Protein AF-A0A2E6KFB9-F1 (afdb_monomer_lite)

pLDDT: mean 81.27, std 12.81, range [46.34, 97.0]

Radius of gyration: 24.02 Å; chains: 1; bounding box: 58×28×69 Å

Foldseek 3Di:
DDDDDPPDDDPDPVRVVVVVCVVPDDPVVVVVVVVVVVVVVVVVVVCPVCPVVLVVLVVLQQVLQDPVQKRALVSSVVSCVVVVVPPDDSVVNVVVCVVVQQWDDPDDRIIGGD

Secondary structure (DSSP, 8-state):
--PPP-----SSHHHHHHHHHHHTS-HHHHHHHHHHHHHHHHHHHHTTT-HHHHHHHHHHHHHHB-TTSEEEHHHHHHHHHHTT-TT--HHHHHHHHHHTTSEEEEETTEEEE-

Structure (mmCIF, N/CA/C/O backbone):
data_AF-A0A2E6KFB9-F1
#
_entry.id   AF-A0A2E6KFB9-F1
#
loop_
_atom_site.group_PDB
_atom_site.id
_atom_site.type_symbol
_atom_site.label_atom_id
_atom_site.label_alt_id
_atom_site.label_comp_id
_atom_site.label_asym_id
_atom_site.label_entity_id
_atom_site.label_seq_id
_atom_site.pdbx_PDB_ins_code
_atom_site.Cartn_x
_atom_site.Cartn_y
_atom_site.Cartn_z
_atom_site.occupancy
_atom_site.B_iso_or_equiv
_atom_site.auth_seq_id
_atom_site.auth_comp_id
_atom_site.auth_asym_id
_atom_site.auth_atom_id
_atom_site.pdbx_PDB_model_num
ATOM 1 N N . MET A 1 1 ? 43.989 -3.814 -48.354 1.00 48.06 1 MET A N 1
ATOM 2 C CA . MET A 1 1 ? 44.319 -4.256 -46.985 1.00 48.06 1 MET A CA 1
ATOM 3 C C . MET A 1 1 ? 43.259 -3.613 -46.105 1.00 48.06 1 MET A C 1
ATOM 5 O O . MET A 1 1 ? 43.219 -2.393 -46.078 1.00 48.06 1 MET A O 1
ATOM 9 N N . ASN A 1 2 ? 42.303 -4.374 -45.562 1.00 62.22 2 ASN A N 1
ATOM 10 C CA . ASN A 1 2 ? 41.227 -3.783 -44.757 1.00 62.22 2 ASN A CA 1
ATOM 11 C C . ASN A 1 2 ? 41.754 -3.560 -43.341 1.00 62.22 2 ASN A C 1
ATOM 13 O O . ASN A 1 2 ? 42.071 -4.524 -42.647 1.00 62.22 2 ASN A O 1
ATOM 17 N N . GLU A 1 3 ? 41.882 -2.299 -42.945 1.00 67.94 3 GLU A N 1
ATOM 18 C CA . GLU A 1 3 ? 42.203 -1.922 -41.573 1.00 67.94 3 GLU A CA 1
ATOM 19 C C . GLU A 1 3 ? 40.949 -2.082 -40.709 1.00 67.94 3 GLU A C 1
ATOM 21 O O . GLU A 1 3 ? 39.892 -1.526 -41.012 1.00 67.94 3 GLU A O 1
ATOM 26 N N . TYR A 1 4 ? 41.053 -2.873 -39.644 1.00 66.94 4 TYR A N 1
ATOM 27 C CA . TYR A 1 4 ? 39.998 -3.000 -38.645 1.00 66.94 4 TYR A CA 1
ATOM 28 C C . TYR A 1 4 ? 40.288 -2.025 -37.506 1.00 66.94 4 TYR A C 1
ATOM 30 O O . TYR A 1 4 ? 41.317 -2.129 -36.841 1.00 66.94 4 TYR A O 1
ATOM 38 N N . ILE A 1 5 ? 39.371 -1.088 -37.271 1.00 71.06 5 ILE A N 1
ATOM 39 C CA . ILE A 1 5 ? 39.411 -0.192 -36.113 1.00 71.06 5 ILE A CA 1
ATOM 40 C C . ILE A 1 5 ? 38.595 -0.849 -35.001 1.00 71.06 5 ILE A C 1
ATOM 42 O O . ILE A 1 5 ? 37.407 -1.124 -35.173 1.00 71.06 5 ILE A O 1
ATOM 46 N N . ILE A 1 6 ? 39.224 -1.101 -33.854 1.00 71.06 6 ILE A N 1
ATOM 47 C CA . ILE A 1 6 ? 38.511 -1.556 -32.657 1.00 71.06 6 ILE A CA 1
ATOM 48 C C . ILE A 1 6 ? 37.659 -0.384 -32.165 1.00 71.06 6 ILE A C 1
ATOM 50 O O . ILE A 1 6 ? 38.191 0.629 -31.716 1.00 71.06 6 ILE A O 1
ATOM 54 N N . SER A 1 7 ? 36.336 -0.505 -32.279 1.00 71.00 7 SER A N 1
ATOM 55 C CA . SER A 1 7 ? 35.410 0.589 -31.974 1.00 71.00 7 SER A CA 1
ATOM 56 C C . SER A 1 7 ? 35.077 0.713 -30.485 1.00 71.00 7 SER A C 1
ATOM 58 O O . SER A 1 7 ? 34.753 1.812 -30.040 1.00 71.00 7 SER A O 1
ATOM 60 N N . LYS A 1 8 ? 35.167 -0.377 -29.707 1.00 73.69 8 LYS A N 1
ATOM 61 C CA . LYS A 1 8 ? 34.900 -0.416 -28.258 1.00 73.69 8 LYS A CA 1
ATOM 62 C C . LYS A 1 8 ? 35.623 -1.586 -27.583 1.00 73.69 8 LYS A C 1
ATOM 64 O O . LYS A 1 8 ? 35.603 -2.696 -28.104 1.00 73.69 8 LYS A O 1
ATOM 69 N N . ASN A 1 9 ? 36.186 -1.335 -26.401 1.00 79.25 9 ASN A N 1
ATOM 70 C CA . ASN A 1 9 ? 36.707 -2.360 -25.493 1.00 79.25 9 ASN A CA 1
ATOM 71 C C . ASN A 1 9 ? 35.783 -2.476 -24.277 1.00 79.25 9 ASN A C 1
ATOM 73 O O . ASN A 1 9 ? 35.374 -1.456 -23.727 1.00 79.25 9 ASN A O 1
ATOM 77 N N . PHE A 1 10 ? 35.487 -3.707 -23.858 1.00 83.62 10 PHE A N 1
ATOM 78 C CA . PHE A 1 10 ? 34.657 -4.005 -22.689 1.00 83.62 10 PHE A CA 1
ATOM 79 C C . PHE A 1 10 ? 35.523 -4.645 -21.608 1.00 83.62 10 PHE A C 1
ATOM 81 O O . PHE A 1 10 ? 36.279 -5.575 -21.887 1.00 83.62 10 PHE A O 1
ATOM 88 N N . SER A 1 11 ? 35.421 -4.144 -20.380 1.00 83.75 11 SER A N 1
ATOM 89 C CA . SER A 1 11 ? 36.328 -4.511 -19.285 1.00 83.75 11 SER A CA 1
ATOM 90 C C . SER A 1 11 ? 35.806 -5.676 -18.441 1.00 83.75 11 SER A C 1
ATOM 92 O O . SER A 1 11 ? 36.532 -6.201 -17.599 1.00 83.75 11 SER A O 1
ATOM 94 N N . SER A 1 12 ? 34.556 -6.105 -18.651 1.00 89.44 12 SER A N 1
ATOM 95 C CA . SER A 1 12 ? 33.975 -7.259 -17.962 1.00 89.44 12 SER A CA 1
ATOM 96 C C . SER A 1 12 ? 33.050 -8.087 -18.863 1.00 89.44 12 SER A C 1
ATOM 98 O O . SER A 1 12 ? 32.426 -7.539 -19.780 1.00 89.44 12 SER A O 1
ATOM 100 N N . PRO A 1 13 ? 32.884 -9.394 -18.577 1.00 85.75 13 PRO A N 1
ATOM 101 C CA . PRO A 1 13 ? 31.917 -10.239 -19.280 1.00 85.75 13 PRO A CA 1
ATOM 102 C C . PRO A 1 13 ? 30.486 -9.691 -19.232 1.00 85.75 13 PRO A C 1
ATOM 104 O O . PRO A 1 13 ? 29.742 -9.826 -20.199 1.00 85.75 13 PRO A O 1
ATOM 107 N N . PHE A 1 14 ? 30.109 -9.038 -18.129 1.00 86.56 14 PHE A N 1
ATOM 108 C CA . PHE A 1 14 ? 28.790 -8.430 -17.966 1.00 86.56 14 PHE A CA 1
ATOM 109 C C . PHE A 1 14 ? 28.586 -7.231 -18.900 1.00 86.56 14 PHE A C 1
ATOM 111 O O . PHE A 1 14 ? 27.545 -7.106 -19.541 1.00 86.56 14 PHE A O 1
ATOM 118 N N . GLU A 1 15 ? 29.597 -6.371 -19.016 1.00 82.50 15 GLU A N 1
ATOM 119 C CA . GLU A 1 15 ? 29.561 -5.194 -19.886 1.00 82.50 15 GLU A CA 1
ATOM 120 C C . GLU A 1 15 ? 29.457 -5.595 -21.365 1.00 82.50 15 GLU A C 1
ATOM 122 O O . GLU A 1 15 ? 28.624 -5.059 -22.098 1.00 82.50 15 GLU A O 1
ATOM 127 N N . LEU A 1 16 ? 30.229 -6.609 -21.775 1.00 84.50 16 LEU A N 1
ATOM 128 C CA . LEU A 1 16 ? 30.137 -7.190 -23.113 1.00 84.50 16 LEU A CA 1
ATOM 129 C C . LEU A 1 16 ? 28.752 -7.803 -23.359 1.00 84.50 16 LEU A C 1
ATOM 131 O O . LEU A 1 16 ? 28.135 -7.536 -24.386 1.00 84.50 16 LEU A O 1
ATOM 135 N N . HIS A 1 17 ? 28.247 -8.602 -22.415 1.00 84.75 17 HIS A N 1
ATOM 136 C CA . HIS A 1 17 ? 26.937 -9.243 -22.530 1.00 84.75 17 HIS A CA 1
ATOM 137 C C . HIS A 1 17 ? 25.808 -8.220 -22.689 1.00 84.75 17 HIS A C 1
ATOM 139 O O . HIS A 1 17 ? 24.942 -8.386 -23.548 1.00 84.75 17 HIS A O 1
ATOM 145 N N . SER A 1 18 ? 25.844 -7.141 -21.906 1.00 81.25 18 SER A N 1
ATOM 146 C CA . SER A 1 18 ? 24.867 -6.057 -21.984 1.00 81.25 18 SER A CA 1
ATOM 147 C C . SER A 1 18 ? 24.921 -5.347 -23.342 1.00 81.25 18 SER A C 1
ATOM 149 O O . SER A 1 18 ? 23.893 -5.182 -24.005 1.00 81.25 18 SER A O 1
ATOM 151 N N . ALA A 1 19 ? 26.123 -5.004 -23.816 1.00 82.19 19 ALA A N 1
ATOM 152 C CA . ALA A 1 19 ? 26.312 -4.325 -25.095 1.00 82.19 19 ALA A CA 1
ATOM 153 C C . ALA A 1 19 ? 25.876 -5.181 -26.294 1.00 82.19 19 ALA A C 1
ATOM 155 O O . ALA A 1 19 ? 25.204 -4.682 -27.194 1.00 82.19 19 ALA A O 1
ATOM 156 N N . VAL A 1 20 ? 26.216 -6.472 -26.283 1.00 81.69 20 VAL A N 1
ATOM 157 C CA . VAL A 1 20 ? 25.812 -7.429 -27.323 1.00 81.69 20 VAL A CA 1
ATOM 158 C C . VAL A 1 20 ? 24.300 -7.639 -27.310 1.00 81.69 20 VAL A C 1
ATOM 160 O O . VAL A 1 20 ? 23.676 -7.636 -28.365 1.00 81.69 20 VAL A O 1
ATOM 163 N N . SER A 1 21 ? 23.695 -7.786 -26.130 1.00 80.56 21 SER A N 1
ATOM 164 C CA . SER A 1 21 ? 22.244 -7.980 -26.009 1.00 80.56 21 SER A CA 1
ATOM 165 C C . SER A 1 21 ? 21.466 -6.760 -26.491 1.00 80.56 21 SER A C 1
ATOM 167 O O . SER A 1 21 ? 20.454 -6.918 -27.164 1.00 80.56 21 SER A O 1
ATOM 169 N N . SER A 1 22 ? 21.970 -5.557 -26.203 1.00 74.06 22 SER A N 1
ATOM 170 C CA . SER A 1 22 ? 21.368 -4.304 -26.671 1.00 74.06 22 SER A CA 1
ATOM 171 C C . SER A 1 22 ? 21.496 -4.173 -28.191 1.00 74.06 22 SER A C 1
ATOM 173 O O . SER A 1 22 ? 20.508 -3.968 -28.876 1.00 74.06 22 SER A O 1
ATOM 175 N N . ALA A 1 23 ? 22.687 -4.409 -28.752 1.00 78.56 23 ALA A N 1
ATOM 176 C CA . ALA A 1 23 ? 22.904 -4.332 -30.200 1.00 78.56 23 ALA A CA 1
ATOM 177 C C . ALA A 1 23 ? 22.094 -5.365 -31.007 1.00 78.56 23 ALA A C 1
ATOM 179 O O . ALA A 1 23 ? 21.808 -5.138 -32.181 1.00 78.56 23 ALA A O 1
ATOM 180 N N . ASN A 1 24 ? 21.740 -6.493 -30.385 1.00 80.50 24 ASN A N 1
ATOM 181 C CA . ASN A 1 24 ? 20.955 -7.562 -31.001 1.00 80.50 24 ASN A CA 1
ATOM 182 C C . ASN A 1 24 ? 19.447 -7.459 -30.714 1.00 80.50 24 ASN A C 1
ATOM 184 O O . ASN A 1 24 ? 18.682 -8.292 -31.207 1.00 80.50 24 ASN A O 1
ATOM 188 N N . ALA A 1 25 ? 19.000 -6.494 -29.906 1.00 76.62 25 ALA A N 1
ATOM 189 C CA . ALA A 1 25 ? 17.586 -6.331 -29.607 1.00 76.62 25 ALA A CA 1
ATOM 190 C C . ALA A 1 25 ? 16.849 -5.723 -30.819 1.00 76.62 25 ALA A C 1
ATOM 192 O O . ALA A 1 25 ? 17.318 -4.743 -31.399 1.00 76.62 25 ALA A O 1
ATOM 193 N N . PRO A 1 26 ? 15.678 -6.258 -31.213 1.00 81.50 26 PRO A N 1
ATOM 194 C CA . PRO A 1 26 ? 14.835 -5.611 -32.211 1.00 81.50 26 PRO A CA 1
ATOM 195 C C . PRO A 1 26 ? 14.411 -4.215 -31.741 1.00 81.50 26 PRO A C 1
ATOM 197 O O . PRO A 1 26 ? 14.033 -4.039 -30.581 1.00 81.50 26 PRO A O 1
ATOM 200 N N . GLU A 1 27 ? 14.400 -3.240 -32.650 1.00 76.50 27 GLU A N 1
ATOM 201 C CA . GLU A 1 27 ? 14.100 -1.832 -32.339 1.00 76.50 27 GLU A CA 1
ATOM 202 C C . GLU A 1 27 ? 12.743 -1.653 -31.622 1.00 76.50 27 GLU A C 1
ATOM 204 O O . GLU A 1 27 ? 12.588 -0.809 -30.737 1.00 76.50 27 GLU A O 1
ATOM 209 N N . ASP A 1 28 ? 11.762 -2.499 -31.945 1.00 74.06 28 ASP A N 1
ATOM 210 C CA . ASP A 1 28 ? 10.443 -2.506 -31.305 1.00 74.06 28 ASP A CA 1
ATOM 211 C C . ASP A 1 28 ? 10.496 -2.939 -29.830 1.00 74.06 28 ASP A C 1
ATOM 213 O O . ASP A 1 28 ? 9.762 -2.405 -28.993 1.00 74.06 28 ASP A O 1
ATOM 217 N N . ILE A 1 29 ? 11.394 -3.868 -29.487 1.00 76.19 29 ILE A N 1
ATOM 218 C CA . ILE A 1 29 ? 11.616 -4.321 -28.108 1.00 76.19 29 ILE A CA 1
ATOM 219 C C . ILE A 1 29 ? 12.313 -3.221 -27.306 1.00 76.19 29 ILE A C 1
ATOM 221 O O . ILE A 1 29 ? 11.905 -2.941 -26.178 1.00 76.19 29 ILE A O 1
ATOM 225 N N . GLU A 1 30 ? 13.300 -2.538 -27.889 1.00 75.25 30 GLU A N 1
ATOM 226 C CA . GLU A 1 30 ? 13.949 -1.397 -27.238 1.00 75.25 30 GLU A CA 1
ATOM 227 C C . GLU A 1 30 ? 12.961 -0.259 -26.971 1.00 75.25 30 GLU A C 1
ATOM 229 O O . GLU A 1 30 ? 12.918 0.289 -25.866 1.00 75.25 30 GLU A O 1
ATOM 234 N N . LYS A 1 31 ? 12.115 0.082 -27.953 1.00 78.12 31 LYS A N 1
ATOM 235 C CA . LYS A 1 31 ? 11.049 1.081 -27.783 1.00 78.12 31 LYS A CA 1
ATOM 236 C C . LYS A 1 31 ? 10.074 0.672 -26.685 1.00 78.12 31 LYS A C 1
ATOM 238 O O . LYS A 1 31 ? 9.720 1.510 -25.853 1.00 78.12 31 LYS A O 1
ATOM 243 N N . LEU A 1 32 ? 9.680 -0.601 -26.630 1.00 81.38 32 LEU A N 1
ATOM 244 C CA . LEU A 1 32 ? 8.791 -1.117 -25.592 1.00 81.38 32 LEU A CA 1
ATOM 245 C C . LEU A 1 32 ? 9.425 -1.024 -24.197 1.00 81.38 32 LEU A C 1
ATOM 247 O O . LEU A 1 32 ? 8.787 -0.511 -23.277 1.00 81.38 32 LEU A O 1
ATOM 251 N N . ILE A 1 33 ? 10.674 -1.463 -24.033 1.00 81.81 33 ILE A N 1
ATOM 252 C CA . ILE A 1 33 ? 11.393 -1.393 -22.752 1.00 81.81 33 ILE A CA 1
ATOM 253 C C . ILE A 1 33 ? 11.548 0.064 -22.316 1.00 81.81 33 ILE A C 1
ATOM 255 O O . ILE A 1 33 ? 11.164 0.416 -21.202 1.00 81.81 33 ILE A O 1
ATOM 259 N N . ASN A 1 34 ? 12.014 0.935 -23.210 1.00 80.50 34 ASN A N 1
ATOM 260 C CA . ASN A 1 34 ? 12.189 2.355 -22.919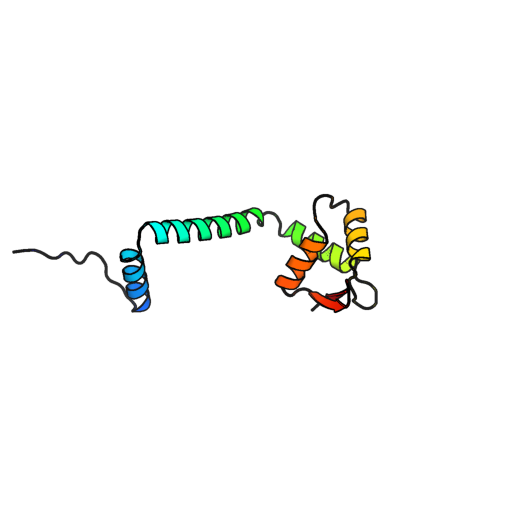 1.00 80.50 34 ASN A CA 1
ATOM 261 C C . ASN A 1 34 ? 10.860 3.056 -22.607 1.00 80.50 34 ASN A C 1
ATOM 263 O O . ASN A 1 34 ? 10.823 3.937 -21.750 1.00 80.50 34 ASN A O 1
ATOM 267 N N . SER A 1 35 ? 9.757 2.667 -23.257 1.00 81.19 35 SER A N 1
ATOM 268 C CA . SER A 1 35 ? 8.423 3.190 -22.935 1.00 81.19 35 SER A CA 1
ATOM 269 C C . SER A 1 35 ? 7.978 2.776 -21.530 1.00 81.19 35 SER A C 1
ATOM 271 O O . SER A 1 35 ? 7.566 3.630 -20.748 1.00 81.19 35 SER A O 1
ATOM 273 N N . LYS A 1 36 ? 8.171 1.503 -21.159 1.00 82.19 36 LYS A N 1
ATOM 274 C CA . LYS A 1 36 ? 7.857 0.990 -19.820 1.00 82.19 36 LYS A CA 1
ATOM 275 C C . LYS A 1 36 ? 8.714 1.651 -18.748 1.00 82.19 36 LYS A C 1
ATOM 277 O O . LYS A 1 36 ? 8.176 2.052 -17.721 1.00 82.19 36 LYS A O 1
ATOM 282 N N . LEU A 1 37 ? 10.016 1.806 -18.988 1.00 82.81 37 LEU A N 1
ATOM 283 C CA . LEU A 1 37 ? 10.918 2.499 -18.068 1.00 82.81 37 LEU A CA 1
ATOM 284 C C . LEU A 1 37 ? 10.514 3.964 -17.894 1.00 82.81 37 LEU A C 1
ATOM 286 O O . LEU A 1 37 ? 10.399 4.424 -16.764 1.00 82.81 37 LEU A O 1
ATOM 290 N N . LYS A 1 38 ? 10.189 4.671 -18.982 1.00 80.12 38 LYS A N 1
ATOM 291 C CA . LYS A 1 38 ? 9.672 6.046 -18.911 1.00 80.12 38 LYS A CA 1
ATOM 292 C C . LYS A 1 38 ? 8.347 6.136 -18.164 1.00 80.12 38 LYS A C 1
ATOM 294 O O . LYS A 1 38 ? 8.129 7.112 -17.456 1.00 80.12 38 LYS A O 1
ATOM 299 N N . ASP A 1 39 ? 7.455 5.162 -18.306 1.00 78.38 39 ASP A N 1
ATOM 300 C CA . ASP A 1 39 ? 6.191 5.142 -17.568 1.00 78.38 39 ASP A CA 1
ATOM 301 C C . ASP A 1 39 ? 6.407 4.864 -16.078 1.00 78.38 39 ASP A C 1
ATOM 303 O O . ASP A 1 39 ? 5.759 5.494 -15.243 1.00 78.38 39 ASP A O 1
ATOM 307 N N . ILE A 1 40 ? 7.353 3.988 -15.732 1.00 76.12 40 ILE A N 1
ATOM 308 C CA . ILE A 1 40 ? 7.783 3.751 -14.348 1.00 76.12 40 ILE A CA 1
ATOM 309 C C . ILE A 1 40 ? 8.417 5.021 -13.766 1.00 76.12 40 ILE A C 1
ATOM 311 O O . ILE A 1 40 ? 8.032 5.452 -12.683 1.00 76.12 40 ILE A O 1
ATOM 315 N N . GLU A 1 41 ? 9.321 5.677 -14.494 1.00 69.12 41 GLU A N 1
ATOM 316 C CA . GLU A 1 41 ? 9.940 6.939 -14.078 1.00 69.12 41 GLU A CA 1
ATOM 317 C C . GLU A 1 41 ? 8.929 8.079 -13.970 1.00 69.12 41 GLU A C 1
ATOM 319 O O . GLU A 1 41 ? 9.026 8.889 -13.056 1.00 69.12 41 GLU A O 1
ATOM 324 N N . LYS A 1 42 ? 7.937 8.156 -14.862 1.00 68.56 42 LYS A N 1
ATOM 325 C CA . LYS A 1 42 ? 6.844 9.134 -14.768 1.00 68.56 42 LYS A CA 1
ATOM 326 C C . LYS A 1 42 ? 5.959 8.871 -13.559 1.00 68.56 42 LYS A C 1
ATOM 328 O O . LYS A 1 42 ? 5.551 9.829 -12.913 1.00 68.56 42 LYS A O 1
ATOM 333 N N . ARG A 1 43 ? 5.658 7.606 -13.245 1.00 65.00 43 ARG A N 1
ATOM 334 C CA . ARG A 1 43 ? 4.941 7.238 -12.013 1.00 65.00 43 ARG A CA 1
ATOM 335 C C . ARG A 1 43 ? 5.756 7.627 -10.783 1.00 65.00 43 ARG A C 1
ATOM 337 O O . ARG A 1 43 ? 5.203 8.239 -9.885 1.00 65.00 43 ARG A O 1
ATOM 344 N N . LYS A 1 44 ? 7.068 7.378 -10.804 1.00 57.34 44 LYS A N 1
ATOM 345 C CA . LYS A 1 44 ? 7.991 7.757 -9.730 1.00 57.34 44 LYS A CA 1
ATOM 346 C C . LYS A 1 44 ? 8.131 9.278 -9.579 1.00 57.34 44 LYS A C 1
ATOM 348 O O . LYS A 1 44 ? 8.064 9.777 -8.473 1.00 57.34 44 LYS A O 1
ATOM 353 N N . LYS A 1 45 ? 8.234 10.037 -10.676 1.00 54.62 45 LYS A N 1
ATOM 354 C CA . LYS A 1 45 ? 8.306 11.513 -10.663 1.00 54.62 45 LYS A CA 1
ATOM 355 C C . LYS A 1 45 ? 6.989 12.194 -10.301 1.00 54.62 45 LYS A C 1
ATOM 357 O O . LYS A 1 45 ? 7.016 13.279 -9.740 1.00 54.62 45 LYS A O 1
ATOM 362 N N . ARG A 1 46 ? 5.839 11.590 -10.620 1.00 53.09 46 ARG A N 1
ATOM 363 C CA . ARG A 1 46 ? 4.538 12.055 -10.104 1.00 53.09 46 ARG A CA 1
ATOM 364 C C . ARG A 1 46 ? 4.426 11.888 -8.587 1.00 53.09 46 ARG A C 1
ATOM 366 O O . ARG A 1 46 ? 3.614 12.575 -7.995 1.00 53.09 46 ARG A O 1
ATOM 373 N N . PHE A 1 47 ? 5.248 11.019 -8.006 1.00 50.75 47 PHE A N 1
ATOM 374 C CA . PHE A 1 47 ? 5.334 10.750 -6.575 1.00 50.75 47 PHE A CA 1
ATOM 375 C C . PHE A 1 47 ? 6.352 11.650 -5.847 1.00 50.75 47 PHE A C 1
ATOM 377 O O . PHE A 1 47 ? 6.531 11.505 -4.647 1.00 50.75 47 PHE A O 1
ATOM 384 N N . ASP A 1 48 ? 7.046 12.559 -6.548 1.00 47.22 48 ASP A N 1
ATOM 385 C CA . ASP A 1 48 ? 8.197 13.286 -5.985 1.00 47.22 48 ASP A CA 1
ATOM 386 C C . ASP A 1 48 ? 8.021 14.820 -5.984 1.00 47.22 48 ASP A C 1
ATOM 388 O O . ASP A 1 48 ? 8.794 15.577 -6.583 1.00 47.22 48 ASP A O 1
ATOM 392 N N . PRO A 1 49 ? 6.930 15.288 -5.354 1.00 46.34 49 PRO A N 1
ATOM 393 C CA . PRO A 1 49 ? 7.015 16.365 -4.359 1.00 46.34 49 PRO A CA 1
ATOM 394 C C . PRO A 1 49 ? 6.547 15.938 -2.945 1.00 46.34 49 PRO A C 1
ATOM 396 O O . PRO A 1 49 ? 6.451 16.784 -2.059 1.00 46.34 49 PRO A O 1
ATOM 399 N N . GLU A 1 50 ? 6.226 14.654 -2.726 1.00 47.28 50 GLU A N 1
ATOM 400 C CA . GLU A 1 50 ? 5.350 14.168 -1.640 1.00 47.28 50 GLU A CA 1
ATOM 401 C C . GLU A 1 50 ? 6.048 13.568 -0.403 1.00 47.28 50 GLU A C 1
ATOM 403 O O . GLU A 1 50 ? 5.397 12.877 0.379 1.00 47.28 50 GLU A O 1
ATOM 408 N N . ASP A 1 51 ? 7.333 13.809 -0.135 1.00 49.19 51 ASP A N 1
ATOM 409 C CA . ASP A 1 51 ? 7.939 13.245 1.093 1.00 49.19 51 ASP A CA 1
ATOM 410 C C . ASP A 1 51 ? 7.291 13.830 2.378 1.00 49.19 51 ASP A C 1
ATOM 412 O O . ASP A 1 51 ? 7.168 13.157 3.406 1.00 49.19 51 ASP A O 1
ATOM 416 N N . ASP A 1 52 ? 6.756 15.057 2.297 1.00 53.00 52 ASP A N 1
ATOM 417 C CA . ASP A 1 52 ? 5.951 15.691 3.355 1.00 53.00 52 ASP A CA 1
ATOM 418 C C . ASP A 1 52 ? 4.510 15.139 3.409 1.00 53.00 52 ASP A C 1
ATOM 420 O O . ASP A 1 52 ? 3.988 14.847 4.486 1.00 53.00 52 ASP A O 1
ATOM 424 N N . ASP A 1 53 ? 3.869 14.906 2.260 1.00 62.06 53 ASP A N 1
ATOM 425 C CA . ASP A 1 53 ? 2.487 14.408 2.205 1.00 62.06 53 ASP A CA 1
ATOM 426 C C . ASP A 1 53 ? 2.384 12.919 2.549 1.00 62.06 53 ASP A C 1
ATOM 428 O O . ASP A 1 53 ? 1.516 12.527 3.328 1.00 62.06 53 ASP A O 1
ATOM 432 N N . THR A 1 54 ? 3.327 12.088 2.105 1.00 68.75 54 THR A N 1
ATOM 433 C CA . THR A 1 54 ? 3.392 10.671 2.500 1.00 68.75 54 THR A CA 1
ATOM 434 C C . THR A 1 54 ? 3.637 10.536 4.007 1.00 68.75 54 THR A C 1
ATOM 436 O O . THR A 1 54 ? 3.051 9.678 4.676 1.00 68.75 54 THR A O 1
ATOM 439 N N . SER A 1 55 ? 4.463 11.421 4.574 1.00 75.38 55 SER A N 1
ATOM 440 C CA . SER A 1 55 ? 4.703 11.499 6.017 1.00 75.38 55 SER A CA 1
ATOM 441 C C . SER A 1 55 ? 3.453 11.941 6.782 1.00 75.38 55 SER A C 1
ATOM 443 O O . SER A 1 55 ? 3.097 11.311 7.783 1.00 75.38 55 SER A O 1
ATOM 445 N N . LYS A 1 56 ? 2.722 12.952 6.293 1.00 82.62 56 LYS A N 1
ATOM 446 C CA . LYS A 1 56 ? 1.426 13.363 6.860 1.00 82.62 56 LYS A CA 1
ATOM 447 C C . LYS A 1 56 ? 0.399 12.241 6.813 1.00 82.62 56 LYS A C 1
ATOM 449 O O . LYS A 1 56 ? -0.275 12.000 7.810 1.00 82.62 56 LYS A O 1
ATOM 454 N N . LEU A 1 57 ? 0.306 11.504 5.710 1.00 86.75 57 LEU A N 1
ATOM 455 C CA . LEU A 1 57 ? -0.639 10.394 5.585 1.00 86.75 57 LEU A CA 1
ATOM 456 C C . LEU A 1 57 ? -0.332 9.274 6.568 1.00 86.75 57 LEU A C 1
ATOM 458 O O . LEU A 1 57 ? -1.241 8.771 7.224 1.00 86.75 57 LEU A O 1
ATOM 462 N N . LYS A 1 58 ? 0.948 8.948 6.763 1.00 87.69 58 LYS A N 1
ATOM 463 C CA . LYS A 1 58 ? 1.367 7.999 7.801 1.00 87.69 58 LYS A CA 1
ATOM 464 C C . LYS A 1 58 ? 0.995 8.489 9.201 1.00 87.69 58 LYS A C 1
ATOM 466 O O . LYS A 1 58 ? 0.546 7.687 10.019 1.00 87.69 58 LYS A O 1
ATOM 471 N N . ILE A 1 59 ? 1.131 9.786 9.485 1.00 89.00 59 ILE A N 1
ATOM 472 C CA . ILE A 1 59 ? 0.691 10.380 10.759 1.00 89.00 59 ILE A CA 1
ATOM 473 C C . ILE A 1 59 ? -0.828 10.242 10.924 1.00 89.00 59 ILE A C 1
ATOM 475 O O . ILE A 1 59 ? -1.283 9.802 11.980 1.00 89.00 59 ILE A O 1
ATOM 479 N N . ILE A 1 60 ? -1.610 10.534 9.882 1.00 90.00 60 ILE A N 1
ATOM 480 C CA . ILE A 1 60 ? -3.074 10.398 9.896 1.00 90.00 60 ILE A CA 1
ATOM 481 C C . ILE A 1 60 ? -3.469 8.936 10.134 1.00 90.00 60 ILE A C 1
ATOM 483 O O . ILE A 1 60 ? -4.264 8.654 11.031 1.00 90.00 60 ILE A O 1
ATOM 487 N N . MET A 1 61 ? -2.856 7.986 9.427 1.00 92.19 61 MET A N 1
ATOM 488 C CA . MET A 1 61 ? -3.089 6.554 9.638 1.00 92.19 61 MET A CA 1
ATOM 489 C C . MET A 1 61 ? -2.744 6.121 11.068 1.00 92.19 61 MET A C 1
ATOM 491 O O . MET A 1 61 ? -3.490 5.361 11.689 1.00 92.19 61 MET A O 1
ATOM 495 N N . LYS A 1 62 ? -1.639 6.622 11.635 1.00 91.81 62 LYS A N 1
ATOM 496 C CA . LYS A 1 62 ? -1.287 6.349 13.035 1.00 91.81 62 LYS A CA 1
ATOM 497 C C . LYS A 1 62 ? -2.310 6.944 13.997 1.00 91.81 62 LYS A C 1
ATOM 499 O O . LYS A 1 62 ? -2.689 6.272 14.948 1.00 91.81 62 LYS A O 1
ATOM 504 N N . SER A 1 63 ? -2.817 8.145 13.731 1.00 90.31 63 SER A N 1
ATOM 505 C CA . SER A 1 63 ? -3.866 8.763 14.553 1.00 90.31 63 SER A CA 1
ATOM 506 C C . SER A 1 63 ? -5.210 8.023 14.474 1.00 90.31 63 SER A C 1
ATOM 508 O O . SER A 1 63 ? -5.946 7.970 15.455 1.00 90.31 63 SER A O 1
ATOM 510 N N . ALA A 1 64 ? -5.497 7.379 13.337 1.00 90.81 64 ALA A N 1
ATOM 511 C CA . ALA A 1 64 ? -6.664 6.520 13.133 1.00 90.81 64 ALA A CA 1
ATOM 512 C C . ALA A 1 64 ? -6.532 5.136 13.803 1.00 90.81 64 ALA A C 1
ATOM 514 O O . ALA A 1 64 ? -7.510 4.383 13.911 1.00 90.81 64 ALA A O 1
ATOM 515 N N . THR A 1 65 ? -5.324 4.778 14.244 1.00 93.38 65 THR A N 1
ATOM 516 C CA . THR A 1 65 ? -5.051 3.510 14.920 1.00 93.38 65 THR A CA 1
ATOM 517 C C . THR A 1 65 ? -5.553 3.584 16.359 1.00 93.38 65 THR A C 1
ATOM 519 O O . THR A 1 65 ? -5.285 4.536 17.089 1.00 93.38 65 THR A O 1
ATOM 522 N N . ASN A 1 66 ? -6.319 2.581 16.785 1.00 91.06 66 ASN A N 1
ATOM 523 C CA . ASN A 1 66 ? -6.872 2.563 18.136 1.00 91.06 66 ASN A CA 1
ATOM 524 C C . ASN A 1 66 ? -5.806 2.211 19.197 1.00 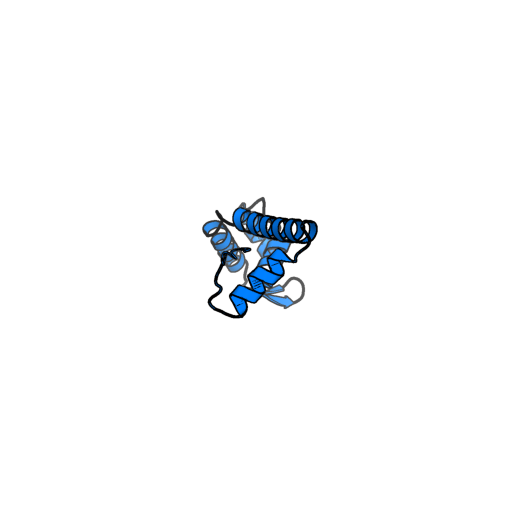91.06 66 ASN A C 1
ATOM 526 O O . ASN A 1 66 ? -4.678 1.832 18.886 1.00 91.06 66 ASN A O 1
ATOM 530 N N . LYS A 1 67 ? -6.188 2.275 20.480 1.00 88.31 67 LYS A N 1
ATOM 531 C CA . LYS A 1 67 ? -5.299 1.962 21.619 1.00 88.31 67 LYS A CA 1
ATOM 532 C C . LYS A 1 67 ? -4.739 0.533 21.610 1.00 88.31 67 LYS A C 1
ATOM 534 O O . LYS A 1 67 ? -3.745 0.279 22.277 1.00 88.31 67 LYS A O 1
ATOM 539 N N . ASN A 1 68 ? -5.364 -0.377 20.865 1.00 87.94 68 ASN A N 1
ATOM 540 C CA . ASN A 1 68 ? -4.927 -1.765 20.731 1.00 87.94 68 ASN A CA 1
ATOM 541 C C . ASN A 1 68 ? -3.969 -1.956 19.541 1.00 87.94 68 ASN A C 1
ATOM 543 O O . ASN A 1 68 ? -3.626 -3.089 19.221 1.00 87.94 68 ASN A O 1
ATOM 547 N N . GLY A 1 69 ? -3.569 -0.877 18.856 1.00 91.19 69 GLY A N 1
ATOM 548 C CA . GLY A 1 69 ? -2.694 -0.939 17.685 1.00 91.19 69 GLY A CA 1
ATOM 549 C C . GLY A 1 69 ? -3.403 -1.357 16.394 1.00 91.19 69 GLY A C 1
ATOM 550 O O . GLY A 1 69 ? -2.731 -1.655 15.410 1.00 91.19 69 GLY A O 1
ATOM 551 N N . ILE A 1 70 ? -4.741 -1.376 16.380 1.00 94.75 70 ILE A N 1
ATOM 552 C CA . ILE A 1 70 ? -5.531 -1.791 15.218 1.00 94.75 70 ILE A CA 1
ATOM 553 C C . ILE A 1 70 ? -6.024 -0.555 14.463 1.00 94.75 70 ILE A C 1
ATOM 555 O O . ILE A 1 70 ? -6.776 0.272 14.991 1.00 94.75 70 ILE A O 1
ATOM 559 N N . LEU A 1 71 ? -5.619 -0.461 13.202 1.00 94.69 71 LEU A N 1
ATOM 560 C CA . LEU A 1 71 ? -6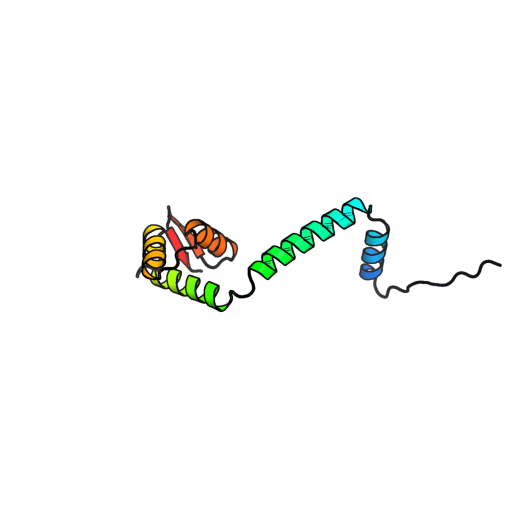.157 0.459 12.214 1.00 94.69 71 LEU A CA 1
ATOM 561 C C . LEU A 1 71 ? -7.401 -0.171 11.586 1.00 94.69 71 LEU A C 1
ATOM 563 O O . LEU A 1 71 ? -7.355 -1.299 11.105 1.00 94.69 71 LEU A O 1
ATOM 567 N N . THR A 1 72 ? -8.518 0.553 11.574 1.00 95.06 72 THR A N 1
ATOM 568 C CA . THR A 1 72 ? -9.751 0.102 10.912 1.00 95.06 72 THR A CA 1
ATOM 569 C C . THR A 1 72 ? -10.096 1.023 9.753 1.00 95.06 72 THR A C 1
ATOM 571 O O . THR A 1 72 ? -9.799 2.217 9.809 1.00 95.06 72 THR A O 1
ATOM 574 N N . MET A 1 73 ? -10.764 0.489 8.726 1.00 94.06 73 MET A N 1
ATOM 575 C CA . MET A 1 73 ? -11.163 1.289 7.560 1.00 94.06 73 MET A CA 1
ATOM 576 C C . MET A 1 73 ? -12.035 2.489 7.964 1.00 94.06 73 MET A C 1
ATOM 578 O O . MET A 1 73 ? -11.788 3.609 7.533 1.00 94.06 73 MET A O 1
ATOM 582 N N . ASN A 1 74 ? -13.002 2.282 8.863 1.00 92.69 74 ASN A N 1
ATOM 583 C CA . ASN A 1 74 ? -13.897 3.347 9.327 1.00 92.69 74 ASN A CA 1
ATOM 584 C C . ASN A 1 74 ? -13.141 4.470 10.050 1.00 92.69 74 ASN A C 1
ATOM 586 O O . ASN A 1 74 ? -13.430 5.645 9.834 1.00 92.69 74 ASN A O 1
ATOM 590 N N . ASN A 1 75 ? -12.158 4.124 10.890 1.00 92.50 75 ASN A N 1
ATOM 591 C CA . ASN A 1 75 ? -11.345 5.133 11.569 1.00 92.50 75 ASN A CA 1
ATOM 592 C C . ASN A 1 75 ? -10.452 5.892 10.587 1.00 92.50 75 ASN A C 1
ATOM 594 O O . ASN A 1 75 ? -10.233 7.084 10.776 1.00 92.50 75 ASN A O 1
ATOM 598 N N . LEU A 1 76 ? -9.936 5.212 9.559 1.00 92.31 76 LEU A N 1
ATOM 599 C CA . LEU A 1 76 ? -9.114 5.843 8.534 1.00 92.31 76 LEU A CA 1
ATOM 600 C C . LEU A 1 76 ? -9.924 6.839 7.702 1.00 92.31 76 LEU A C 1
ATOM 602 O O . LEU A 1 76 ? -9.471 7.962 7.516 1.00 92.31 76 LEU A O 1
ATOM 606 N N . ILE A 1 77 ? -11.125 6.453 7.257 1.00 91.69 77 ILE A N 1
ATOM 607 C CA . ILE A 1 77 ? -12.051 7.344 6.540 1.00 91.69 77 ILE A CA 1
ATOM 608 C C . ILE A 1 77 ? -12.306 8.600 7.372 1.00 91.69 77 ILE A C 1
ATOM 610 O O . ILE A 1 77 ? -12.063 9.708 6.904 1.00 91.69 77 ILE A O 1
ATOM 614 N N . LYS A 1 78 ? -12.696 8.418 8.639 1.00 91.50 78 LYS A N 1
ATOM 615 C CA . LYS A 1 78 ? -12.964 9.534 9.545 1.00 91.50 78 LYS A CA 1
ATOM 616 C C . LYS A 1 78 ? -11.741 10.438 9.730 1.00 91.50 78 LYS A C 1
ATOM 618 O O . LYS A 1 78 ? -11.861 11.652 9.664 1.00 91.50 78 LYS A O 1
ATOM 623 N N . ALA A 1 79 ? -10.557 9.859 9.921 1.00 90.38 79 ALA A N 1
ATOM 624 C CA . ALA A 1 79 ? -9.337 10.641 10.087 1.00 90.38 79 ALA A CA 1
ATOM 625 C C . ALA A 1 79 ? -8.959 11.417 8.812 1.00 90.38 79 ALA A C 1
ATOM 627 O O . ALA A 1 79 ? -8.457 12.533 8.909 1.00 90.38 79 ALA A O 1
ATOM 628 N N . LEU A 1 80 ? -9.203 10.864 7.622 1.00 89.31 80 LEU A N 1
ATOM 629 C CA . LEU A 1 80 ? -8.962 11.561 6.355 1.00 89.31 80 LEU A CA 1
ATOM 630 C C . LEU A 1 80 ? -9.950 12.719 6.141 1.00 89.31 80 LEU A C 1
ATOM 632 O O . LEU A 1 80 ? -9.535 13.796 5.706 1.00 89.31 80 LEU A O 1
ATOM 636 N N . GLU A 1 81 ? -11.221 12.522 6.503 1.00 87.94 81 GLU A N 1
ATOM 637 C CA . GLU A 1 81 ? -12.251 13.569 6.501 1.00 87.94 81 GLU A CA 1
ATOM 638 C C . GLU A 1 81 ? -11.907 14.700 7.483 1.00 87.94 81 GLU A C 1
ATOM 640 O O . GLU A 1 81 ? -11.884 15.868 7.093 1.00 87.94 81 GLU A O 1
ATOM 645 N N . ASP A 1 82 ? -11.548 14.356 8.725 1.00 87.06 82 ASP A N 1
ATOM 646 C CA . ASP A 1 82 ? -11.197 15.313 9.785 1.00 87.06 82 ASP A CA 1
ATOM 647 C C . ASP A 1 82 ? -9.975 16.176 9.409 1.00 87.06 82 ASP A C 1
ATOM 649 O O . ASP A 1 82 ? -9.888 17.345 9.784 1.00 87.06 82 ASP A O 1
ATOM 653 N N . ASN A 1 83 ? -9.038 15.627 8.628 1.00 82.88 83 ASN A N 1
ATOM 654 C CA . ASN A 1 83 ? -7.839 16.334 8.168 1.00 82.88 83 ASN A CA 1
ATOM 655 C C . ASN A 1 83 ? -8.028 17.053 6.815 1.00 82.88 83 ASN A C 1
ATOM 657 O O . ASN A 1 83 ? -7.062 17.584 6.270 1.00 82.88 83 ASN A O 1
ATOM 661 N N . SER A 1 84 ? -9.255 17.103 6.272 1.00 76.69 84 SER A N 1
ATOM 662 C CA . SER A 1 84 ? -9.583 17.751 4.987 1.00 76.69 84 SER A CA 1
ATOM 663 C C . SER A 1 84 ? -8.739 17.258 3.800 1.00 76.69 84 SER A C 1
ATOM 665 O O . SER A 1 84 ? -8.491 17.995 2.843 1.00 76.69 84 SER A O 1
ATOM 667 N N . VAL A 1 85 ? -8.313 15.991 3.828 1.00 71.50 85 VAL A N 1
ATOM 668 C CA . VAL A 1 85 ? -7.503 15.380 2.764 1.00 71.50 85 VAL A CA 1
ATOM 669 C C . VAL A 1 85 ? -8.432 14.851 1.667 1.00 71.50 85 VAL A C 1
ATOM 671 O O . VAL A 1 85 ? -8.614 13.652 1.477 1.00 71.50 85 VAL A O 1
ATOM 674 N N . GLY A 1 86 ? -9.086 15.770 0.954 1.00 59.09 86 GLY A N 1
ATOM 675 C CA . GLY A 1 86 ? -10.230 15.470 0.082 1.00 59.09 86 GLY A CA 1
ATOM 676 C C . GL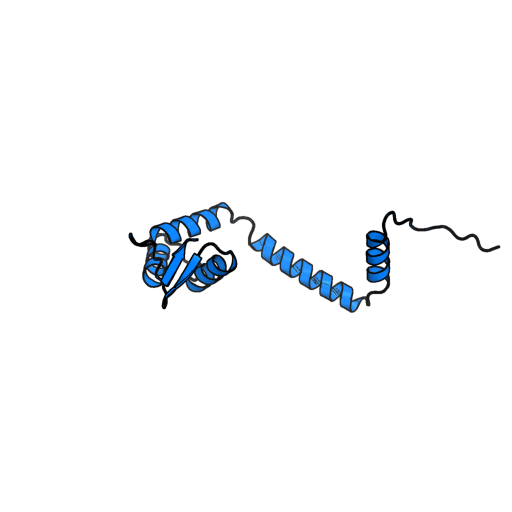Y A 1 86 ? -9.936 14.719 -1.224 1.00 59.09 86 GLY A C 1
ATOM 677 O O . GLY A 1 86 ? -10.867 14.467 -1.982 1.00 59.09 86 GLY A O 1
ATOM 678 N N . ASN A 1 87 ? -8.681 14.368 -1.521 1.00 69.25 87 ASN A N 1
ATOM 679 C CA . ASN A 1 87 ? -8.302 13.749 -2.802 1.00 69.25 87 ASN A CA 1
ATOM 680 C C . ASN A 1 87 ? -7.736 12.324 -2.671 1.00 69.25 87 ASN A C 1
ATOM 682 O O . ASN A 1 87 ? -7.276 11.745 -3.654 1.00 69.25 87 ASN A O 1
ATOM 686 N N . ILE A 1 88 ? -7.729 11.745 -1.468 1.00 80.62 88 ILE A N 1
ATOM 687 C CA . ILE A 1 88 ? -7.093 10.444 -1.236 1.00 80.62 88 ILE A CA 1
ATOM 688 C C . ILE A 1 88 ? -8.149 9.385 -0.972 1.00 80.62 88 ILE A C 1
ATOM 690 O O . ILE A 1 88 ? -8.918 9.473 -0.020 1.00 80.62 88 ILE A O 1
ATOM 694 N N . ASN A 1 89 ? -8.159 8.358 -1.824 1.00 88.31 89 ASN A N 1
ATOM 695 C CA . ASN A 1 89 ? -8.982 7.177 -1.612 1.00 88.31 89 ASN A CA 1
ATOM 696 C C . ASN A 1 89 ? -8.373 6.330 -0.468 1.00 88.31 89 ASN A C 1
ATOM 698 O O . ASN A 1 89 ? -7.243 5.850 -0.623 1.00 88.31 89 ASN A O 1
ATOM 702 N N . PRO A 1 90 ? -9.105 6.102 0.641 1.00 89.44 90 PRO A N 1
ATOM 703 C CA . PRO A 1 90 ? -8.640 5.303 1.776 1.00 89.44 90 PRO A CA 1
ATOM 704 C C . PRO A 1 90 ? -8.186 3.890 1.386 1.00 89.44 90 PRO A C 1
ATOM 706 O O . PRO A 1 90 ? -7.206 3.385 1.930 1.00 89.44 90 PRO A O 1
ATOM 709 N N . GLU A 1 91 ? -8.853 3.256 0.417 1.00 90.81 91 GLU A N 1
ATOM 710 C CA . GLU A 1 91 ? -8.499 1.908 -0.046 1.00 90.81 91 GLU A CA 1
ATOM 711 C C . GLU A 1 91 ? -7.144 1.887 -0.753 1.00 90.81 91 GLU A C 1
ATOM 713 O O . GLU A 1 91 ? -6.323 1.005 -0.507 1.00 90.81 91 GLU A O 1
ATOM 718 N N . ASN A 1 92 ? -6.873 2.895 -1.586 1.00 90.19 92 ASN A N 1
ATOM 719 C CA . ASN A 1 92 ? -5.586 3.014 -2.268 1.00 90.19 92 ASN A CA 1
ATOM 720 C C . ASN A 1 92 ? -4.449 3.253 -1.270 1.00 90.19 92 ASN A C 1
ATOM 722 O O . ASN A 1 92 ? -3.368 2.694 -1.441 1.00 90.19 92 ASN A O 1
ATOM 726 N N . LEU A 1 93 ? -4.698 4.042 -0.219 1.00 90.50 93 LEU A N 1
ATOM 727 C CA . LEU A 1 93 ? -3.723 4.297 0.841 1.00 90.50 93 LEU A CA 1
ATOM 728 C C . LEU A 1 93 ? -3.385 3.020 1.625 1.00 90.50 93 LEU A C 1
ATOM 730 O O . LEU A 1 93 ? -2.215 2.762 1.913 1.00 90.50 93 LEU A O 1
ATOM 734 N N . ILE A 1 94 ? -4.393 2.198 1.926 1.00 93.69 94 ILE A N 1
ATOM 735 C CA . ILE A 1 94 ? -4.195 0.884 2.544 1.00 93.69 94 ILE A CA 1
ATOM 736 C C . ILE A 1 94 ? -3.389 -0.035 1.625 1.00 93.69 94 ILE A C 1
ATOM 738 O O . ILE A 1 94 ? -2.392 -0.595 2.071 1.00 93.69 94 ILE A O 1
ATOM 742 N N . HIS A 1 95 ? -3.774 -0.161 0.351 1.00 91.75 95 HIS A N 1
ATOM 743 C CA . HIS A 1 95 ? -3.062 -1.020 -0.598 1.00 91.75 95 HIS A CA 1
ATOM 744 C C . HIS A 1 95 ? -1.598 -0.607 -0.763 1.00 91.75 95 HIS A C 1
ATOM 746 O O . HIS A 1 95 ? -0.720 -1.468 -0.749 1.00 91.75 95 HIS A O 1
ATOM 752 N N . ALA A 1 96 ? -1.326 0.696 -0.874 1.00 90.00 96 ALA A N 1
ATOM 753 C CA . ALA A 1 96 ? 0.036 1.213 -0.936 1.00 90.00 96 ALA A CA 1
ATOM 754 C C . ALA A 1 96 ? 0.818 0.841 0.334 1.00 90.00 96 ALA A C 1
ATOM 756 O O . ALA A 1 96 ? 1.865 0.204 0.244 1.00 90.00 96 ALA A O 1
ATOM 757 N N . SER A 1 97 ? 0.255 1.122 1.512 1.00 91.44 97 SER A N 1
ATOM 758 C CA . SER A 1 97 ? 0.904 0.858 2.804 1.00 91.44 97 SER A CA 1
ATOM 759 C C . SER A 1 97 ? 1.150 -0.630 3.078 1.00 91.44 97 SER A C 1
ATOM 761 O O . SER A 1 97 ? 2.151 -0.985 3.698 1.00 91.44 97 SER A O 1
ATOM 763 N N . GLU A 1 98 ? 0.252 -1.505 2.624 1.00 92.06 98 GLU A N 1
ATOM 764 C CA . GLU A 1 98 ? 0.411 -2.960 2.707 1.00 92.06 98 GLU A CA 1
ATOM 765 C C . GLU A 1 98 ? 1.493 -3.447 1.732 1.00 92.06 98 GLU A C 1
ATOM 767 O O . GLU A 1 98 ? 2.354 -4.238 2.112 1.00 92.06 98 GLU A O 1
ATOM 772 N N . SER A 1 99 ? 1.522 -2.917 0.503 1.00 90.56 99 SER A N 1
ATOM 773 C CA . SER A 1 99 ? 2.543 -3.263 -0.497 1.00 90.56 99 SER A CA 1
ATOM 774 C C . SER A 1 99 ? 3.954 -2.798 -0.120 1.00 90.56 99 SER A C 1
ATOM 776 O O . SER A 1 99 ? 4.933 -3.466 -0.448 1.00 90.56 99 SER A O 1
ATOM 778 N N . GLU A 1 100 ? 4.057 -1.678 0.598 1.00 88.62 100 GLU A N 1
ATOM 779 C CA . GLU A 1 100 ? 5.314 -1.124 1.110 1.00 88.62 100 GLU A CA 1
ATOM 780 C C . GLU A 1 100 ? 5.757 -1.777 2.429 1.00 88.62 100 GLU A C 1
ATOM 782 O O . GLU A 1 100 ? 6.878 -1.549 2.881 1.00 88.62 100 GLU A O 1
ATOM 787 N N . GLY A 1 101 ? 4.907 -2.610 3.040 1.00 91.19 101 GLY A N 1
ATOM 788 C CA . GLY A 1 101 ? 5.231 -3.336 4.265 1.00 91.19 101 GLY A CA 1
ATOM 789 C C . GLY A 1 101 ? 5.185 -2.483 5.535 1.00 91.19 101 GLY A C 1
ATOM 790 O O . GLY A 1 101 ? 5.909 -2.770 6.483 1.00 91.19 101 GLY A O 1
ATOM 791 N N . TYR A 1 102 ? 4.351 -1.441 5.582 1.00 91.06 102 TYR A N 1
ATOM 792 C CA . TYR A 1 102 ? 4.126 -0.665 6.812 1.00 91.06 102 TYR A CA 1
ATOM 793 C C . TYR A 1 102 ? 3.037 -1.254 7.703 1.00 91.06 102 TYR A C 1
ATOM 795 O O . TYR A 1 102 ? 3.083 -1.113 8.926 1.00 91.06 102 TYR A O 1
ATOM 803 N N . ILE A 1 103 ? 2.042 -1.886 7.086 1.00 94.81 103 ILE A N 1
ATOM 804 C CA . ILE A 1 103 ? 0.909 -2.500 7.770 1.00 94.81 103 ILE A CA 1
ATOM 805 C C . ILE A 1 103 ? 0.661 -3.899 7.220 1.00 94.81 103 ILE A C 1
ATOM 807 O O . ILE A 1 103 ? 0.971 -4.192 6.068 1.00 94.81 103 ILE A O 1
ATOM 811 N N . ILE A 1 104 ? 0.040 -4.742 8.035 1.00 95.31 104 ILE A N 1
ATOM 812 C CA . ILE A 1 104 ? -0.433 -6.070 7.650 1.00 95.31 104 ILE A CA 1
ATOM 813 C C . ILE A 1 104 ? -1.897 -6.237 8.013 1.00 95.31 104 ILE A C 1
ATOM 815 O O . ILE A 1 104 ? -2.367 -5.712 9.024 1.00 95.31 104 ILE A O 1
ATOM 819 N N . ARG A 1 105 ? -2.631 -6.993 7.199 1.00 94.88 105 ARG A N 1
ATOM 820 C CA . ARG A 1 105 ? -4.034 -7.290 7.469 1.00 94.88 105 ARG A CA 1
ATOM 821 C C . ARG A 1 105 ? -4.164 -8.237 8.663 1.00 94.88 105 ARG A C 1
ATOM 823 O O . ARG A 1 105 ? -3.673 -9.361 8.624 1.00 94.88 105 ARG A O 1
ATOM 830 N N . SER A 1 106 ? -4.854 -7.790 9.710 1.00 92.88 106 SER A N 1
ATOM 831 C CA . SER A 1 106 ? -5.122 -8.573 10.926 1.00 92.88 106 SER A CA 1
ATOM 832 C C . SER A 1 106 ? -6.565 -9.082 11.010 1.00 92.88 106 SER A C 1
ATOM 834 O O . SER A 1 106 ? -6.858 -9.978 11.800 1.00 92.88 106 SER A O 1
ATOM 836 N N . GLY A 1 107 ? -7.465 -8.574 10.160 1.00 92.06 107 GLY A N 1
ATOM 837 C CA . GLY A 1 107 ? -8.856 -9.016 10.075 1.00 92.06 107 GLY A CA 1
ATOM 838 C C . GLY A 1 107 ? -9.625 -8.364 8.923 1.00 92.06 107 GLY A C 1
ATOM 839 O O . GLY A 1 107 ? -9.059 -7.684 8.065 1.00 92.06 107 GLY A O 1
ATOM 840 N N . VAL A 1 108 ? -10.947 -8.560 8.890 1.00 93.06 108 VAL A N 1
ATOM 841 C CA . VAL A 1 108 ? -11.812 -7.894 7.902 1.00 93.06 108 VAL A CA 1
ATOM 842 C C . VAL A 1 108 ? -11.813 -6.393 8.179 1.00 93.06 108 VAL A C 1
ATOM 844 O O . VAL A 1 108 ? -12.272 -5.960 9.232 1.00 93.06 108 VAL A O 1
ATOM 847 N N . ASN A 1 109 ? -11.310 -5.607 7.225 1.00 93.12 109 ASN A N 1
ATOM 848 C CA . ASN A 1 109 ? -11.165 -4.150 7.336 1.00 93.12 109 ASN A CA 1
ATOM 849 C C . ASN A 1 109 ? -10.335 -3.698 8.552 1.00 93.12 109 ASN A C 1
ATOM 851 O O . ASN A 1 109 ? -10.604 -2.639 9.130 1.00 93.12 109 ASN A O 1
ATOM 855 N N . GLN A 1 110 ? -9.350 -4.516 8.936 1.00 95.19 110 GLN A N 1
ATOM 856 C CA . GLN A 1 110 ? -8.464 -4.288 10.073 1.00 95.19 110 GLN A CA 1
ATOM 857 C C . GLN A 1 110 ? -7.011 -4.567 9.697 1.00 95.19 110 GLN A C 1
ATOM 859 O O . GLN A 1 110 ? -6.707 -5.585 9.067 1.00 95.19 110 GLN A O 1
ATOM 864 N N . TRP A 1 111 ? -6.127 -3.674 10.129 1.00 97.00 111 TRP A N 1
ATOM 865 C CA . TRP A 1 111 ? -4.692 -3.749 9.900 1.00 97.00 111 TRP A CA 1
ATOM 866 C C . TRP A 1 111 ? -3.916 -3.424 11.171 1.00 97.00 111 TRP A C 1
ATOM 868 O O . TRP A 1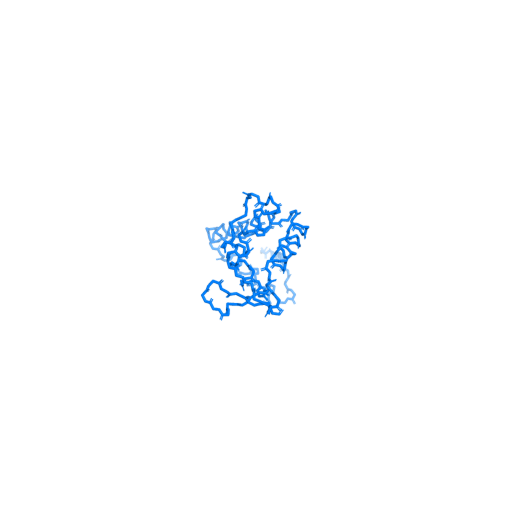 111 ? -4.395 -2.694 12.039 1.00 97.00 111 TRP A O 1
ATOM 878 N N . THR A 1 112 ? -2.704 -3.952 11.259 1.00 95.62 112 THR A N 1
ATOM 879 C CA . THR A 1 112 ? -1.757 -3.702 12.346 1.00 95.62 112 THR A CA 1
ATOM 880 C C . THR A 1 112 ? -0.435 -3.237 11.747 1.00 95.62 112 THR A C 1
ATOM 882 O O . THR A 1 112 ? -0.066 -3.676 10.661 1.00 95.62 11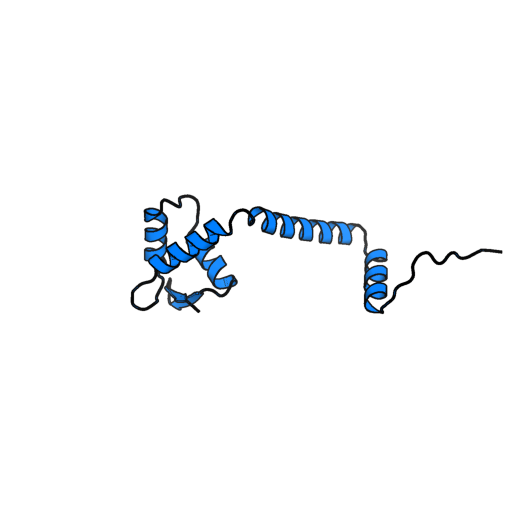2 THR A O 1
ATOM 885 N N . TRP A 1 113 ? 0.263 -2.341 12.437 1.00 93.75 113 TRP A N 1
ATOM 886 C CA . TRP A 1 113 ? 1.584 -1.865 12.025 1.00 93.75 113 TRP A CA 1
ATOM 887 C C . TRP A 1 113 ? 2.654 -2.942 12.222 1.00 93.75 113 TRP A C 1
ATOM 889 O O . TRP A 1 113 ? 2.569 -3.719 13.176 1.00 93.75 113 TRP A O 1
ATOM 899 N N . LEU A 1 114 ? 3.636 -2.964 11.319 1.00 88.94 114 LEU A N 1
ATOM 900 C CA . LEU A 1 114 ? 4.853 -3.771 11.439 1.00 88.94 114 LEU A CA 1
ATOM 901 C C . LEU A 1 114 ? 5.941 -3.058 12.253 1.00 88.94 114 LEU A C 1
ATOM 903 O O . LEU A 1 114 ? 6.001 -1.805 12.207 1.00 88.94 114 LEU A O 1
#

Sequence (114 aa):
MNEYIISKNFSSPFELHSAVSSANAPEDIEKLINSKLKDIEKRKKRFDPEDDDTSKLKIIMKSATNKNGILTMNNLIKALEDNSVGNINPENLIHASESEGYIIRSGVNQWTWL